Protein AF-A0AAV5JU22-F1 (afdb_monomer)

Secondary structure (DSSP, 8-state):
----SSSHHHHHHHHHHHTTSS-----TTHHHHHHHHHHHHHHT-SSSSPPPHHHHHHHHHHHSTTS-HHHHHHHHHHHHHHHHH---HHHHHHHHHHHHHHHHHS-THHHHHHHHHHHHT---TT--TT----SSHHHHHHHHHHHHHHHHHHHHHHHHHHHS--HHHHT-

Radius of gyration: 19.42 Å; Cα contacts (8 Å, |Δi|>4): 153; chains: 1; bounding box: 33×50×62 Å

Organism: NCBI:txid152421

Sequence (172 aa):
MAANGSAQLTFKNAIGAVKDSTKVGLVKGNGDNKKLDIAIVKATKRNEKFPKEKHVKTIFNAVSCSNPRPVVVFCLHAMAKRLSKTHNWTVALKTLIVIHRALREVDPTFLDELINFSRHRSLSMLNLAHLRDDSSTNAWDYSAWVRVYALYLEERLACFSALKYDVEREQS

Solvent-accessible surface area (backbone atoms only — not comparable to full-atom values): 9964 Å² total; per-residue (Å²): 135,87,87,82,81,74,72,69,66,60,56,60,59,54,57,60,63,58,71,73,71,77,80,85,75,91,64,102,54,63,67,60,55,51,50,48,52,51,26,53,53,62,27,31,41,77,55,102,60,79,55,47,60,77,28,48,52,54,51,48,56,43,46,26,84,91,40,62,65,71,53,31,52,49,52,53,50,52,51,33,54,51,45,78,71,41,42,49,41,51,28,44,45,34,48,51,50,52,53,53,46,41,68,69,76,41,57,74,63,42,51,56,52,52,53,50,50,39,65,77,62,77,41,64,60,50,70,39,86,82,41,56,16,84,89,41,76,66,37,40,55,47,14,53,52,43,38,53,53,27,47,53,54,48,51,51,52,51,48,30,71,76,67,76,52,64,79,74,69,77,81,109

pLDDT: mean 82.65, std 19.99, range [35.53, 98.38]

Structure (mmCIF, N/CA/C/O backbone):
data_AF-A0AAV5JU22-F1
#
_entry.id   AF-A0AAV5JU22-F1
#
loop_
_atom_site.group_PDB
_atom_site.id
_atom_site.type_symbol
_atom_site.label_atom_id
_atom_site.label_alt_id
_atom_site.label_comp_id
_atom_site.label_asym_id
_atom_site.label_entity_id
_atom_site.label_seq_id
_atom_site.pdbx_PDB_ins_code
_atom_site.Cartn_x
_atom_site.Cartn_y
_atom_site.Cartn_z
_atom_site.occupancy
_atom_site.B_iso_or_equiv
_atom_site.auth_seq_id
_atom_site.auth_comp_id
_atom_site.auth_asym_id
_atom_site.auth_atom_id
_atom_site.pdbx_PDB_model_num
ATOM 1 N N . MET A 1 1 ? 9.403 34.213 -45.386 1.00 38.91 1 MET A N 1
ATOM 2 C CA . MET A 1 1 ? 9.713 32.931 -44.712 1.00 38.91 1 MET A CA 1
ATOM 3 C C . MET A 1 1 ? 9.739 33.165 -43.213 1.00 38.91 1 MET A C 1
ATOM 5 O O . MET A 1 1 ? 10.177 34.221 -42.781 1.00 38.91 1 MET A O 1
ATOM 9 N N . ALA A 1 2 ? 9.128 32.246 -42.473 1.00 36.00 2 ALA A N 1
ATOM 10 C CA . ALA A 1 2 ? 8.495 32.472 -41.183 1.00 36.00 2 ALA A CA 1
ATOM 11 C C . ALA A 1 2 ? 9.469 32.557 -39.995 1.00 36.00 2 ALA A C 1
ATOM 13 O O . ALA A 1 2 ? 10.244 31.639 -39.745 1.00 36.00 2 ALA A O 1
ATOM 14 N N . ALA A 1 3 ? 9.327 33.625 -39.212 1.00 41.66 3 ALA A N 1
ATOM 15 C CA . ALA A 1 3 ? 9.708 33.684 -37.810 1.00 41.66 3 ALA A CA 1
ATOM 16 C C . ALA A 1 3 ? 8.475 33.300 -36.979 1.00 41.66 3 ALA A C 1
ATOM 18 O O . ALA A 1 3 ? 7.531 34.082 -36.948 1.00 41.66 3 ALA A O 1
ATOM 19 N N . ASN A 1 4 ? 8.428 32.106 -36.367 1.00 40.97 4 ASN A N 1
ATOM 20 C CA . ASN A 1 4 ? 7.440 31.818 -35.306 1.00 40.97 4 ASN A CA 1
ATOM 21 C C . ASN A 1 4 ? 7.671 30.509 -34.512 1.00 40.97 4 ASN A C 1
ATOM 23 O O . ASN A 1 4 ? 6.736 29.759 -34.252 1.00 40.97 4 ASN A O 1
ATOM 27 N N . GLY A 1 5 ? 8.914 30.193 -34.126 1.00 43.72 5 GLY A N 1
ATOM 28 C CA . GLY A 1 5 ? 9.219 28.943 -33.400 1.00 43.72 5 GLY A CA 1
ATOM 29 C C . GLY A 1 5 ? 9.382 29.067 -31.879 1.00 43.72 5 GLY A C 1
ATOM 30 O O . GLY A 1 5 ? 9.127 28.113 -31.151 1.00 43.72 5 GLY A O 1
ATOM 31 N N . SER A 1 6 ? 9.809 30.225 -31.368 1.00 45.59 6 SER A N 1
ATOM 32 C CA . SER A 1 6 ? 10.326 30.335 -29.992 1.00 45.59 6 SER A CA 1
ATOM 33 C C . SER A 1 6 ? 9.352 30.942 -28.974 1.00 45.59 6 SER A C 1
ATOM 35 O O . SER A 1 6 ? 9.543 30.758 -27.776 1.00 45.59 6 SER A O 1
ATOM 37 N N . ALA A 1 7 ? 8.276 31.605 -29.411 1.00 42.72 7 ALA A N 1
ATOM 38 C CA . ALA A 1 7 ? 7.327 32.271 -28.507 1.00 42.72 7 ALA A CA 1
ATOM 39 C C . ALA A 1 7 ? 6.218 31.345 -27.955 1.00 42.72 7 ALA A C 1
ATOM 41 O O . ALA A 1 7 ? 5.626 31.636 -26.916 1.00 42.72 7 ALA A O 1
ATOM 42 N N . GLN A 1 8 ? 5.945 30.205 -28.602 1.00 42.53 8 GLN A N 1
ATOM 43 C CA . GLN A 1 8 ? 4.864 29.291 -28.194 1.00 42.53 8 GLN A CA 1
ATOM 44 C C . GLN A 1 8 ? 5.245 28.337 -27.046 1.00 42.53 8 GLN A C 1
ATOM 46 O O . GLN A 1 8 ? 4.363 27.833 -26.347 1.00 42.53 8 GLN A O 1
ATOM 51 N N . LEU A 1 9 ? 6.541 28.101 -26.820 1.00 48.66 9 LEU A N 1
ATOM 52 C CA . LEU A 1 9 ? 7.030 27.188 -25.776 1.00 48.66 9 LEU A CA 1
ATOM 53 C C . LEU A 1 9 ? 7.049 27.829 -24.379 1.00 48.66 9 LEU A C 1
ATOM 55 O O . LEU A 1 9 ? 6.869 27.133 -23.381 1.00 48.66 9 LEU A O 1
ATOM 59 N N . THR A 1 10 ? 7.171 29.154 -24.292 1.00 51.72 10 THR A N 1
ATOM 60 C CA . THR A 1 10 ? 7.257 29.869 -23.007 1.00 51.72 10 THR A CA 1
ATOM 61 C C . THR A 1 10 ? 5.878 30.113 -22.380 1.00 51.72 10 THR A C 1
ATOM 63 O O . THR A 1 10 ? 5.731 30.058 -21.160 1.00 51.72 10 THR A O 1
ATOM 66 N N . PHE A 1 11 ? 4.829 30.277 -23.195 1.00 44.12 11 PHE A N 1
ATOM 67 C CA . PHE A 1 11 ? 3.465 30.524 -22.704 1.00 44.12 11 PHE A CA 1
ATOM 68 C C . PHE A 1 11 ? 2.780 29.272 -22.124 1.00 44.12 11 PHE A C 1
ATOM 70 O O . PHE A 1 11 ? 2.018 29.373 -21.162 1.00 44.12 11 PHE A O 1
ATOM 77 N N . LYS A 1 12 ? 3.086 28.071 -22.640 1.00 46.09 12 LYS A N 1
ATOM 78 C CA . LYS A 1 12 ? 2.511 26.813 -22.121 1.00 46.09 12 LYS A CA 1
ATOM 79 C C . LYS A 1 12 ? 3.050 26.429 -20.738 1.00 46.09 12 LYS A C 1
ATOM 81 O O . LYS A 1 12 ? 2.313 25.847 -19.945 1.00 46.09 12 LYS A O 1
ATOM 86 N N . ASN A 1 13 ? 4.282 26.824 -20.414 1.00 47.72 13 ASN A N 1
ATOM 87 C CA . ASN A 1 13 ? 4.882 26.560 -19.102 1.00 47.72 13 ASN A CA 1
ATOM 88 C C . ASN A 1 13 ? 4.393 27.540 -18.020 1.00 47.72 13 ASN A C 1
ATOM 90 O O . ASN A 1 13 ? 4.282 27.159 -16.857 1.00 47.72 13 ASN A O 1
ATOM 94 N N . ALA A 1 14 ? 4.020 28.768 -18.397 1.00 45.50 14 ALA A N 1
ATOM 95 C CA . ALA A 1 14 ? 3.471 29.757 -17.467 1.00 45.50 14 ALA A CA 1
ATOM 96 C C . ALA A 1 14 ? 2.016 29.447 -17.053 1.00 45.50 14 ALA A C 1
ATOM 98 O O . ALA A 1 14 ? 1.646 29.642 -15.898 1.00 45.50 14 ALA A O 1
ATOM 99 N N . ILE A 1 15 ? 1.201 28.885 -17.955 1.00 47.66 15 ILE A N 1
ATOM 100 C CA . ILE A 1 15 ? -0.200 28.525 -17.658 1.00 47.66 15 ILE A CA 1
ATOM 101 C C . ILE A 1 15 ? -0.297 27.250 -16.795 1.00 47.66 15 ILE A C 1
ATOM 103 O O . ILE A 1 15 ? -1.227 27.111 -15.999 1.00 47.66 15 ILE A O 1
ATOM 107 N N . GLY A 1 16 ? 0.685 26.343 -16.880 1.00 42.75 16 GLY A N 1
ATOM 108 C CA . GLY A 1 16 ? 0.775 25.176 -15.992 1.00 42.75 16 GLY A CA 1
ATOM 109 C C . GLY A 1 16 ? 1.110 25.538 -14.541 1.00 42.75 16 GLY A C 1
ATOM 110 O O . GLY A 1 16 ? 0.589 24.916 -13.621 1.00 42.75 16 GLY A O 1
ATOM 111 N N . ALA A 1 17 ? 1.915 26.582 -14.329 1.00 43.66 17 ALA A N 1
ATOM 112 C CA . ALA A 1 17 ? 2.366 26.996 -13.000 1.00 43.66 17 ALA A CA 1
ATOM 113 C C . ALA A 1 17 ? 1.306 27.774 -12.194 1.00 43.66 17 ALA A C 1
ATOM 115 O O . ALA A 1 17 ? 1.341 27.767 -10.966 1.00 43.66 17 ALA A O 1
ATOM 116 N N . VAL A 1 18 ? 0.336 28.413 -12.858 1.00 45.75 18 VAL A N 1
ATOM 117 C CA . VAL A 1 18 ? -0.724 29.197 -12.190 1.00 45.75 18 VAL A CA 1
ATOM 118 C C . VAL A 1 18 ? -1.960 28.346 -11.861 1.00 45.75 18 VAL A C 1
ATOM 120 O O . VAL A 1 18 ? -2.721 28.680 -10.955 1.00 45.75 18 VAL A O 1
ATOM 123 N N . LYS A 1 19 ? -2.137 27.188 -12.515 1.00 39.62 19 LYS A N 1
ATOM 124 C CA . LYS A 1 19 ? -3.285 26.295 -12.271 1.00 39.62 19 LYS A CA 1
ATOM 125 C C . LYS A 1 19 ? -3.185 25.493 -10.965 1.00 39.62 19 LYS A C 1
ATOM 127 O O . LYS A 1 19 ? -4.205 25.024 -10.464 1.00 39.62 19 LYS A O 1
ATOM 132 N N . ASP A 1 20 ? -1.993 25.413 -10.378 1.00 40.66 20 ASP A N 1
ATOM 133 C CA . ASP A 1 20 ? -1.766 24.783 -9.072 1.00 40.66 20 ASP A CA 1
ATOM 134 C C . ASP A 1 20 ? -1.874 25.770 -7.889 1.00 40.66 20 ASP A C 1
ATOM 136 O O . ASP A 1 20 ? -1.793 25.359 -6.731 1.00 40.66 20 ASP A O 1
ATOM 140 N N . SER A 1 21 ? -2.117 27.064 -8.138 1.00 40.34 21 SER A N 1
ATOM 141 C CA . SER A 1 21 ? -2.054 28.103 -7.097 1.00 40.34 21 SER A CA 1
ATOM 142 C C . SER A 1 21 ? -3.401 28.500 -6.468 1.00 40.34 21 SER A C 1
ATOM 144 O O . SER A 1 21 ? -3.461 29.479 -5.722 1.00 40.34 21 SER A O 1
ATOM 146 N N . THR A 1 22 ? -4.502 27.775 -6.702 1.00 40.47 22 THR A N 1
ATOM 147 C CA . THR A 1 22 ? -5.799 28.125 -6.074 1.00 40.47 22 THR A CA 1
ATOM 148 C C . THR A 1 22 ? -6.652 26.906 -5.724 1.00 40.47 22 THR A C 1
ATOM 150 O O . THR A 1 22 ? -7.789 26.754 -6.156 1.00 40.47 22 THR A O 1
ATOM 153 N N . LYS A 1 23 ? -6.102 26.022 -4.886 1.00 37.84 23 LYS A N 1
ATOM 154 C CA . LYS A 1 23 ? -6.883 25.155 -3.979 1.00 37.84 23 LYS A CA 1
ATOM 155 C C . LYS A 1 23 ? -6.287 25.169 -2.570 1.00 37.84 23 LYS A C 1
ATOM 157 O O . LYS A 1 23 ? -6.187 24.144 -1.904 1.00 37.84 23 LYS A O 1
ATOM 162 N N . VAL A 1 24 ? -5.856 26.348 -2.122 1.00 44.81 24 VAL A N 1
ATOM 163 C CA . VAL A 1 24 ? -5.392 26.566 -0.749 1.00 44.81 24 VAL A CA 1
ATOM 164 C C . VAL A 1 24 ? -6.594 26.988 0.093 1.00 44.81 24 VAL A C 1
ATOM 166 O O . VAL A 1 24 ? -6.835 28.165 0.328 1.00 44.81 24 VAL A O 1
ATOM 169 N N . GLY A 1 25 ? -7.382 25.992 0.498 1.00 35.53 25 GLY A N 1
ATOM 170 C CA . GLY A 1 25 ? -8.369 26.114 1.566 1.00 35.53 25 GLY A CA 1
ATOM 171 C C . GLY A 1 25 ? -7.739 25.685 2.890 1.00 35.53 25 GLY A C 1
ATOM 172 O O . GLY A 1 25 ? -7.512 24.500 3.108 1.00 35.53 25 GLY A O 1
ATOM 173 N N . LEU A 1 26 ? -7.401 26.674 3.718 1.00 41.53 26 LEU A N 1
ATOM 174 C CA . LEU A 1 26 ? -7.323 26.664 5.186 1.00 41.53 26 LEU A CA 1
ATOM 175 C C . LEU A 1 26 ? -7.392 25.296 5.898 1.00 41.53 26 LEU A C 1
ATOM 177 O O . LEU A 1 26 ? -8.485 24.853 6.209 1.00 41.53 26 LEU A O 1
ATOM 181 N N . VAL A 1 27 ? -6.249 24.724 6.300 1.00 43.00 27 VAL A N 1
ATOM 182 C CA . VAL A 1 27 ? -6.049 24.114 7.635 1.00 43.00 27 VAL A CA 1
ATOM 183 C C . VAL A 1 27 ? -4.544 24.144 7.921 1.00 43.00 27 VAL A C 1
ATOM 185 O O . VAL A 1 27 ? -3.723 23.905 7.039 1.00 43.00 27 VAL A O 1
ATOM 188 N N . LYS A 1 28 ? -4.169 24.381 9.173 1.00 41.03 28 LYS A N 1
ATOM 189 C CA . LYS A 1 28 ? -2.833 24.322 9.799 1.00 41.03 28 LYS A CA 1
ATOM 190 C C . LYS A 1 28 ? -1.979 23.048 9.511 1.00 41.03 28 LYS A C 1
ATOM 192 O O . LYS A 1 28 ? -0.913 22.899 10.091 1.00 41.03 28 LYS A O 1
ATOM 197 N N . GLY A 1 29 ? -2.411 22.144 8.619 1.00 48.66 29 GLY A N 1
ATOM 198 C CA . GLY A 1 29 ? -1.893 20.784 8.384 1.00 48.66 29 GLY A CA 1
ATOM 199 C C . GLY A 1 29 ? -1.136 20.526 7.067 1.00 48.66 29 GLY A C 1
ATOM 200 O O . GLY A 1 29 ? -0.856 19.374 6.745 1.00 48.66 29 GLY A O 1
ATOM 201 N N . ASN A 1 30 ? -0.768 21.548 6.286 1.00 60.97 30 ASN A N 1
ATOM 202 C CA . ASN A 1 30 ? -0.097 21.323 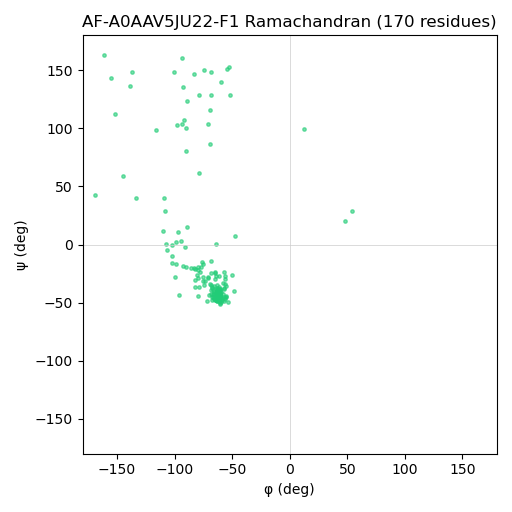4.990 1.00 60.97 30 ASN A CA 1
ATOM 203 C C . ASN A 1 30 ? 1.357 20.810 5.131 1.00 60.97 30 ASN A C 1
ATOM 205 O O . ASN A 1 30 ? 1.871 20.099 4.268 1.00 60.97 30 ASN A O 1
ATOM 209 N N . GLY A 1 31 ? 2.030 21.154 6.235 1.00 75.06 31 GLY A N 1
ATOM 210 C CA . GLY A 1 31 ? 3.413 20.744 6.493 1.00 75.06 31 GLY A CA 1
ATOM 211 C C . GLY A 1 31 ? 3.555 19.246 6.754 1.00 75.06 31 GLY A C 1
ATOM 212 O O . GLY A 1 31 ? 4.464 18.611 6.219 1.00 75.06 31 GLY A O 1
ATOM 213 N N . ASP A 1 32 ? 2.645 18.669 7.534 1.00 80.69 32 ASP A N 1
ATOM 214 C CA . ASP A 1 32 ? 2.736 17.263 7.930 1.00 80.69 32 ASP A CA 1
ATOM 215 C C . ASP A 1 32 ? 2.268 16.323 6.818 1.00 80.69 32 ASP A C 1
ATOM 217 O O . ASP A 1 32 ? 2.947 15.334 6.544 1.00 80.69 32 ASP A O 1
ATOM 221 N N . ASN A 1 33 ? 1.237 16.705 6.056 1.00 87.69 33 ASN A N 1
ATOM 222 C CA . ASN A 1 33 ? 0.863 16.003 4.823 1.00 87.69 33 ASN A CA 1
ATOM 223 C C . ASN A 1 33 ? 2.016 15.997 3.806 1.00 87.69 33 ASN A C 1
ATOM 225 O O . ASN A 1 33 ? 2.329 14.962 3.219 1.00 87.69 33 ASN A O 1
ATOM 229 N N . LYS A 1 34 ? 2.738 17.119 3.661 1.00 90.12 34 LYS A N 1
ATOM 230 C CA . LYS A 1 34 ? 3.932 17.187 2.805 1.00 90.12 34 LYS A CA 1
ATOM 231 C C . LYS A 1 34 ? 5.058 16.277 3.305 1.00 90.12 34 LYS A C 1
ATOM 233 O O . LYS A 1 34 ? 5.715 15.617 2.500 1.00 90.12 34 LYS A O 1
ATOM 238 N N . LYS A 1 35 ? 5.308 16.223 4.619 1.00 92.94 35 LYS A N 1
ATOM 239 C CA . LYS A 1 35 ? 6.300 15.299 5.203 1.00 92.94 35 LYS A CA 1
ATOM 240 C C . LYS A 1 35 ? 5.916 13.842 4.950 1.00 92.94 35 LYS A C 1
ATOM 242 O O . LYS A 1 35 ? 6.793 13.041 4.623 1.00 92.94 35 LYS A O 1
ATOM 247 N N . LEU A 1 36 ? 4.632 13.516 5.067 1.00 95.38 36 LEU A N 1
ATOM 248 C CA . LEU A 1 36 ? 4.102 12.182 4.821 1.00 95.38 36 LEU A CA 1
ATOM 249 C C . LEU A 1 36 ? 4.238 11.777 3.348 1.00 95.38 36 LEU A C 1
ATOM 251 O O . LEU A 1 36 ? 4.771 10.706 3.066 1.00 95.38 36 LEU A O 1
ATOM 255 N N . ASP A 1 37 ? 3.895 12.661 2.410 1.00 94.94 37 ASP A N 1
ATOM 256 C CA . ASP A 1 37 ? 4.133 12.443 0.977 1.00 94.94 37 ASP A CA 1
ATOM 257 C C . ASP A 1 37 ? 5.616 12.175 0.685 1.00 94.94 37 ASP A C 1
ATOM 259 O O . ASP A 1 37 ? 5.973 11.231 -0.028 1.00 94.94 37 ASP A O 1
ATOM 263 N N . ILE A 1 38 ? 6.513 12.965 1.285 1.00 96.19 38 ILE A N 1
ATOM 264 C CA . ILE A 1 38 ? 7.961 12.758 1.163 1.00 96.19 38 ILE A CA 1
ATOM 265 C C . ILE A 1 38 ? 8.364 11.390 1.727 1.00 96.19 38 ILE A C 1
ATOM 267 O O . ILE A 1 38 ? 9.211 10.717 1.133 1.00 96.19 38 ILE A O 1
ATOM 271 N N . ALA A 1 39 ? 7.798 10.970 2.860 1.00 97.88 39 ALA A N 1
ATOM 272 C CA . ALA A 1 39 ? 8.072 9.664 3.446 1.00 97.88 39 ALA A CA 1
ATOM 273 C C . ALA A 1 39 ? 7.623 8.531 2.511 1.00 97.88 39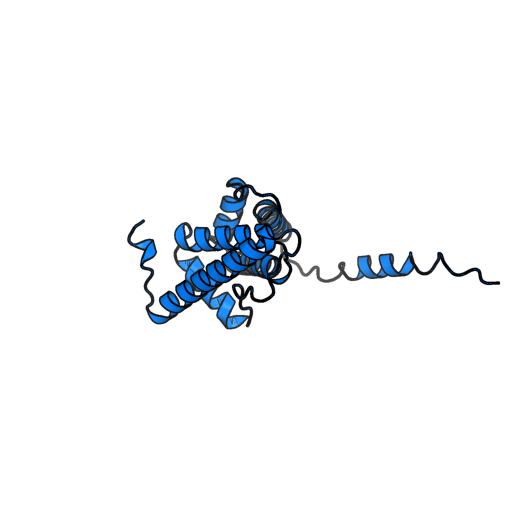 ALA A C 1
ATOM 275 O O . ALA A 1 39 ? 8.431 7.646 2.229 1.00 97.88 39 ALA A O 1
ATOM 276 N N . ILE A 1 40 ? 6.417 8.606 1.942 1.00 97.81 40 ILE A N 1
ATOM 277 C CA . ILE A 1 40 ? 5.894 7.628 0.974 1.00 97.81 40 ILE A CA 1
ATOM 278 C C . ILE A 1 40 ? 6.803 7.546 -0.256 1.00 97.81 40 ILE A C 1
ATOM 280 O O . ILE A 1 40 ? 7.231 6.456 -0.646 1.00 97.81 40 ILE A O 1
ATOM 284 N N . VAL A 1 41 ? 7.191 8.684 -0.841 1.00 97.62 41 VAL A N 1
ATOM 285 C CA . VAL A 1 41 ? 8.100 8.716 -2.001 1.00 97.62 41 VAL A CA 1
ATOM 286 C C . VAL A 1 41 ? 9.478 8.147 -1.654 1.00 97.62 41 VAL A C 1
ATOM 288 O O . VAL A 1 41 ? 10.071 7.421 -2.455 1.00 97.62 41 VAL A O 1
ATOM 291 N N . LYS A 1 42 ? 10.012 8.448 -0.464 1.00 97.75 42 LYS A N 1
ATOM 292 C CA . LYS A 1 42 ? 11.325 7.94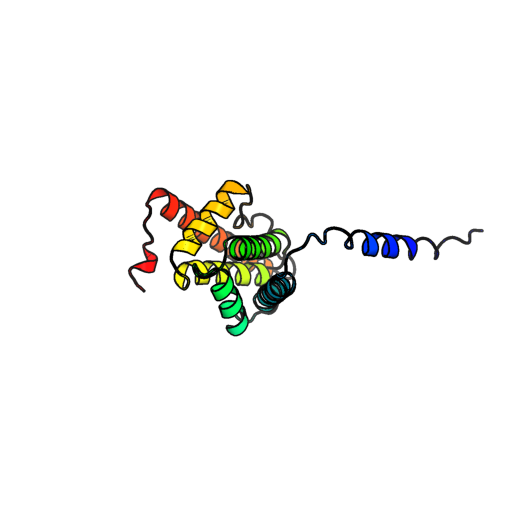5 -0.035 1.00 97.75 42 LYS A CA 1
ATOM 293 C C . LYS A 1 42 ? 11.304 6.461 0.342 1.00 97.75 42 LYS A C 1
ATOM 295 O O . LYS A 1 42 ? 12.320 5.798 0.129 1.00 97.75 42 LYS A O 1
ATOM 300 N N . ALA A 1 43 ? 10.195 5.946 0.870 1.00 97.62 43 ALA A N 1
ATOM 301 C CA . ALA A 1 43 ? 9.992 4.521 1.122 1.00 97.62 43 ALA A CA 1
ATOM 302 C C . ALA A 1 43 ? 9.874 3.732 -0.192 1.00 97.62 43 ALA A C 1
ATOM 304 O O . ALA A 1 43 ? 10.407 2.632 -0.294 1.00 97.62 43 ALA A O 1
ATOM 305 N N . THR A 1 44 ? 9.266 4.332 -1.222 1.00 97.62 44 THR A N 1
ATOM 306 C CA . THR A 1 44 ? 8.913 3.693 -2.505 1.00 97.62 44 THR A CA 1
ATOM 307 C C . THR A 1 44 ? 9.785 4.187 -3.666 1.00 97.62 44 THR A C 1
ATOM 309 O O . THR A 1 44 ? 9.320 4.459 -4.776 1.00 97.62 44 THR A O 1
ATOM 312 N N . LYS A 1 45 ? 11.088 4.364 -3.415 1.00 95.19 45 LYS A N 1
ATOM 313 C CA . LYS A 1 45 ? 12.056 4.689 -4.475 1.00 95.19 45 LYS A CA 1
ATOM 314 C C . LYS A 1 45 ? 12.242 3.502 -5.421 1.00 95.19 45 LYS A C 1
ATOM 316 O O . LYS A 1 45 ? 12.253 2.364 -4.965 1.00 95.19 45 LYS A O 1
ATOM 321 N N . ARG A 1 46 ? 12.522 3.792 -6.694 1.00 95.06 46 ARG A N 1
ATOM 322 C CA . ARG A 1 46 ? 12.782 2.819 -7.778 1.00 95.06 46 ARG A CA 1
ATOM 323 C C . ARG A 1 46 ? 14.035 1.945 -7.592 1.00 95.06 46 ARG A C 1
ATOM 325 O O . ARG A 1 46 ? 14.360 1.168 -8.468 1.00 95.06 46 ARG A O 1
ATOM 332 N N . ASN A 1 47 ? 14.781 2.104 -6.501 1.00 95.25 47 ASN A N 1
ATOM 333 C CA . ASN A 1 47 ? 15.995 1.326 -6.267 1.00 95.25 47 ASN A CA 1
ATOM 334 C C . ASN A 1 47 ? 15.685 -0.050 -5.665 1.00 95.25 47 ASN A C 1
ATOM 336 O O . ASN A 1 47 ? 14.814 -0.165 -4.807 1.00 95.25 47 ASN A O 1
ATOM 340 N N . GLU A 1 48 ? 16.469 -1.062 -6.008 1.00 94.06 48 GLU A N 1
ATOM 341 C CA . GLU A 1 48 ? 16.327 -2.440 -5.514 1.00 94.06 48 GLU A CA 1
ATOM 342 C C . GLU A 1 48 ? 16.901 -2.606 -4.095 1.00 94.06 48 GLU A C 1
ATOM 344 O O . GLU A 1 48 ? 17.877 -3.299 -3.841 1.00 94.06 48 GLU A O 1
ATOM 349 N N . LYS A 1 49 ? 16.334 -1.870 -3.139 1.00 95.31 49 LYS A N 1
ATOM 350 C CA . LYS A 1 49 ? 16.656 -1.948 -1.705 1.00 95.31 49 LYS A CA 1
ATOM 351 C C . LYS A 1 49 ? 15.369 -1.918 -0.910 1.00 95.31 49 LYS A C 1
ATOM 353 O O . LYS A 1 49 ? 14.461 -1.201 -1.312 1.00 95.31 49 LYS A O 1
ATOM 358 N N . PHE A 1 50 ? 15.302 -2.576 0.240 1.00 93.62 50 PHE A N 1
ATOM 359 C CA . PHE A 1 50 ? 14.110 -2.520 1.091 1.00 93.62 50 PHE A CA 1
ATOM 360 C C . PHE A 1 50 ? 13.680 -1.078 1.444 1.00 93.62 50 PHE A C 1
ATOM 362 O O . PHE A 1 50 ? 14.523 -0.166 1.488 1.00 93.62 50 PHE A O 1
ATOM 369 N N . PRO A 1 51 ? 12.372 -0.835 1.681 1.00 97.00 51 PRO A N 1
ATOM 370 C CA . PRO A 1 51 ? 11.894 0.440 2.206 1.00 97.00 51 PRO A CA 1
ATOM 371 C C . PRO A 1 51 ? 12.671 0.831 3.466 1.00 97.00 51 PRO A C 1
ATOM 373 O O . PRO A 1 51 ? 12.816 0.039 4.391 1.00 97.00 51 PRO A O 1
ATOM 376 N N . LYS A 1 52 ? 13.205 2.058 3.511 1.00 94.94 52 LYS A N 1
ATOM 377 C CA . LYS A 1 52 ? 13.982 2.495 4.678 1.00 94.94 52 LYS A CA 1
ATOM 378 C C . LYS A 1 52 ? 13.066 2.635 5.887 1.00 94.94 52 LYS A C 1
ATOM 380 O O . LYS A 1 52 ? 12.112 3.412 5.838 1.00 94.94 52 LYS A O 1
ATOM 385 N N . GLU A 1 53 ? 13.453 2.007 6.990 1.00 96.94 53 GLU A N 1
ATOM 386 C CA . GLU A 1 53 ? 12.605 1.877 8.175 1.00 96.94 53 GLU A CA 1
ATOM 387 C C . GLU A 1 53 ? 12.120 3.212 8.744 1.00 96.94 53 GLU A C 1
ATOM 389 O O . GLU A 1 53 ? 10.955 3.362 9.085 1.00 96.94 53 GLU A O 1
ATOM 394 N N . LYS A 1 54 ? 12.966 4.248 8.741 1.00 97.44 54 LYS A N 1
ATOM 395 C CA . LYS A 1 54 ? 12.561 5.590 9.190 1.00 97.44 54 LYS A CA 1
ATOM 396 C C . LYS A 1 54 ? 11.346 6.156 8.443 1.00 97.44 54 LYS A C 1
ATOM 398 O O . LYS A 1 54 ? 10.556 6.895 9.022 1.00 97.44 54 LYS A O 1
ATOM 403 N N . HIS A 1 55 ? 11.199 5.836 7.156 1.00 98.00 55 HIS A N 1
ATOM 404 C CA . HIS A 1 55 ? 10.066 6.292 6.353 1.00 98.00 55 HIS A CA 1
ATOM 405 C C . HIS A 1 55 ? 8.841 5.411 6.574 1.00 98.00 55 HIS A C 1
ATOM 407 O O . HIS A 1 55 ? 7.743 5.945 6.657 1.00 98.00 55 HIS A O 1
ATOM 413 N N . VAL A 1 56 ? 9.039 4.103 6.752 1.00 98.12 56 VAL A N 1
ATOM 414 C CA . VAL A 1 56 ? 7.964 3.170 7.113 1.00 98.12 56 VAL A CA 1
ATOM 415 C C . VAL A 1 56 ? 7.352 3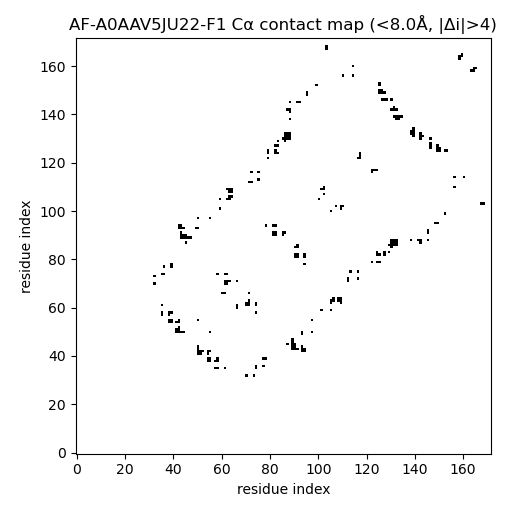.549 8.462 1.00 98.12 56 VAL A C 1
ATOM 417 O O . VAL A 1 56 ? 6.150 3.764 8.530 1.00 98.12 56 VAL A O 1
ATOM 420 N N . LYS A 1 57 ? 8.170 3.800 9.491 1.00 97.56 57 LYS A N 1
ATOM 421 C CA . LYS A 1 57 ? 7.708 4.288 10.804 1.00 97.56 57 LYS A CA 1
ATOM 422 C C . LYS A 1 57 ? 6.924 5.599 10.720 1.00 97.56 57 LYS A C 1
ATOM 424 O O . LYS A 1 57 ? 5.941 5.774 11.428 1.00 97.56 57 LYS A O 1
ATOM 429 N N . THR A 1 58 ? 7.332 6.512 9.832 1.00 97.56 58 THR A N 1
ATOM 430 C CA . THR A 1 58 ? 6.584 7.762 9.597 1.00 97.56 58 THR A CA 1
ATOM 431 C C . THR A 1 58 ? 5.193 7.473 9.025 1.00 97.56 58 THR A C 1
ATOM 433 O O . THR A 1 58 ? 4.220 8.093 9.443 1.00 97.56 58 THR A O 1
ATOM 436 N N . ILE A 1 59 ? 5.100 6.526 8.086 1.00 97.94 59 ILE A N 1
ATOM 437 C CA . ILE A 1 59 ? 3.835 6.099 7.478 1.00 97.94 59 ILE A CA 1
ATOM 438 C C . ILE A 1 59 ? 2.957 5.398 8.519 1.00 97.94 59 ILE A C 1
ATOM 440 O O . ILE A 1 59 ? 1.789 5.743 8.635 1.00 97.94 59 ILE A O 1
ATOM 444 N N . PHE A 1 60 ? 3.517 4.487 9.318 1.00 97.56 60 PHE A N 1
ATOM 445 C CA . PHE A 1 60 ? 2.776 3.744 10.347 1.00 97.56 60 PHE A CA 1
ATOM 446 C C . PHE A 1 60 ? 2.215 4.650 11.424 1.00 97.56 60 PHE A C 1
ATOM 448 O O . PHE A 1 60 ? 1.053 4.509 11.785 1.00 97.56 60 PHE A O 1
ATOM 455 N N . ASN A 1 61 ? 3.001 5.630 11.875 1.00 96.06 61 ASN A N 1
ATOM 456 C CA . ASN A 1 61 ? 2.489 6.641 12.784 1.00 96.06 61 ASN A CA 1
ATOM 457 C C . ASN A 1 61 ? 1.276 7.351 12.168 1.00 96.06 61 ASN A C 1
ATOM 459 O O . ASN A 1 61 ? 0.248 7.447 12.816 1.00 96.06 61 ASN A O 1
ATOM 463 N N . ALA A 1 62 ? 1.347 7.769 10.900 1.00 95.94 62 ALA A N 1
ATOM 464 C CA . ALA A 1 62 ? 0.247 8.478 10.243 1.00 95.94 62 ALA A CA 1
ATOM 465 C C . ALA A 1 62 ? -1.041 7.651 10.071 1.00 95.94 62 ALA A C 1
ATOM 467 O O . ALA A 1 62 ? -2.118 8.240 10.001 1.00 95.94 62 ALA A O 1
ATOM 468 N N . VAL A 1 63 ? -0.939 6.321 9.985 1.00 96.00 63 VAL A N 1
ATOM 469 C CA . VAL A 1 63 ? -2.098 5.424 9.835 1.00 96.00 63 VAL A CA 1
ATOM 470 C C . VAL A 1 63 ? -2.564 4.783 11.144 1.00 96.00 63 VAL A C 1
ATOM 472 O O . VAL A 1 63 ? -3.500 3.991 11.124 1.00 96.00 63 VAL A O 1
ATOM 475 N N . SER A 1 64 ? -1.935 5.121 12.271 1.00 94.38 64 SER A N 1
ATOM 476 C CA . SER A 1 64 ? -2.329 4.604 13.581 1.00 94.38 64 SER A CA 1
ATOM 477 C C . SER A 1 64 ? -3.620 5.251 14.093 1.00 94.38 64 SER A C 1
ATOM 479 O O . SER A 1 64 ? -3.878 6.428 13.827 1.00 94.38 64 SER A O 1
ATOM 481 N N . CYS A 1 65 ? -4.387 4.507 14.896 1.00 92.00 65 CYS A N 1
ATOM 482 C CA . CYS A 1 65 ? -5.610 4.938 15.581 1.00 92.00 65 CYS A CA 1
ATOM 483 C C . CYS A 1 65 ? -5.479 6.257 16.361 1.00 92.00 65 CYS A C 1
ATOM 485 O O . CYS A 1 65 ? -6.466 6.975 16.508 1.00 92.00 65 CYS A O 1
ATOM 487 N N . SER A 1 66 ? -4.273 6.608 16.817 1.00 91.62 66 SER A N 1
ATOM 488 C CA . SER A 1 66 ? -3.994 7.865 17.522 1.00 91.62 66 SER A CA 1
ATOM 489 C C . SER A 1 66 ? -4.105 9.110 16.633 1.00 91.62 66 SER A C 1
ATOM 491 O O . SER A 1 66 ? -4.116 10.230 17.145 1.00 91.62 66 SER A O 1
ATOM 493 N N . ASN A 1 67 ? -4.146 8.948 15.306 1.00 92.44 67 ASN A N 1
ATOM 494 C CA . ASN A 1 67 ? -4.178 10.059 14.361 1.00 92.44 67 ASN A CA 1
ATOM 495 C C . ASN A 1 67 ? -5.593 10.339 13.832 1.00 92.44 67 ASN A C 1
ATOM 497 O O . ASN A 1 67 ? -6.394 9.421 13.649 1.00 92.44 67 ASN A O 1
ATOM 501 N N . PRO A 1 68 ? -5.912 11.608 13.509 1.00 92.31 68 PRO A N 1
ATOM 502 C CA . PRO A 1 68 ? -7.203 11.957 12.930 1.00 92.31 68 PRO A CA 1
ATOM 503 C C . PRO A 1 68 ? -7.462 11.233 11.602 1.00 92.31 68 PRO A C 1
ATOM 505 O O . PRO A 1 68 ? -6.588 11.184 10.732 1.00 92.31 68 PRO A O 1
ATOM 508 N N . ARG A 1 69 ? -8.703 10.775 11.383 1.00 89.81 69 ARG A N 1
ATOM 509 C CA . ARG A 1 69 ? -9.125 10.086 10.145 1.00 89.81 69 ARG A CA 1
ATOM 510 C C . ARG A 1 69 ? -8.716 10.788 8.838 1.00 89.81 69 ARG A C 1
ATOM 512 O O . ARG A 1 69 ? -8.270 10.090 7.929 1.00 89.81 69 ARG A O 1
ATOM 519 N N . PRO A 1 70 ? -8.769 12.131 8.707 1.00 91.31 70 PRO A N 1
ATOM 520 C CA . PRO A 1 70 ? -8.300 12.800 7.492 1.00 91.31 70 PRO A CA 1
ATOM 521 C C . PRO A 1 70 ? -6.830 12.519 7.140 1.00 91.31 70 PRO A C 1
ATOM 523 O O . PRO A 1 70 ? -6.498 12.447 5.958 1.00 91.31 70 PRO A O 1
ATOM 526 N N . VAL A 1 71 ? -5.959 12.332 8.140 1.00 92.94 71 VAL A N 1
ATOM 527 C CA . VAL A 1 71 ? -4.535 12.007 7.938 1.00 92.94 71 VAL A CA 1
ATOM 528 C C . VAL A 1 71 ? -4.384 10.581 7.406 1.00 92.94 71 VAL A C 1
ATOM 530 O O . VAL A 1 71 ? -3.654 10.360 6.438 1.00 92.94 71 VAL A O 1
ATOM 533 N N . VAL A 1 72 ? -5.134 9.633 7.974 1.00 94.12 72 VAL A N 1
ATOM 534 C CA . VAL A 1 72 ? -5.157 8.230 7.529 1.00 94.12 72 VAL A CA 1
ATOM 535 C C . VAL A 1 72 ? -5.636 8.136 6.078 1.00 94.12 72 VAL A C 1
ATOM 537 O O . VAL A 1 72 ? -4.953 7.565 5.227 1.00 94.12 72 VAL A O 1
ATOM 540 N N . VAL A 1 73 ? -6.764 8.781 5.761 1.00 92.19 73 VAL A N 1
ATOM 541 C CA . VAL A 1 73 ? -7.332 8.819 4.403 1.00 92.19 73 VAL A CA 1
ATOM 542 C C . VAL A 1 73 ? -6.373 9.482 3.413 1.00 92.19 73 VAL A C 1
ATOM 544 O O . VAL A 1 73 ? -6.230 9.004 2.285 1.00 92.19 73 VAL A O 1
ATOM 547 N N . PHE A 1 74 ? -5.684 10.555 3.816 1.00 93.50 74 PHE A N 1
ATOM 548 C CA . PHE A 1 74 ? -4.652 11.180 2.990 1.00 93.50 74 PHE A CA 1
ATOM 549 C C . PHE A 1 74 ? -3.508 10.202 2.689 1.00 93.50 74 PHE A C 1
ATOM 551 O O . PHE A 1 74 ? -3.103 10.071 1.533 1.00 93.50 74 PHE A O 1
ATOM 558 N N . CYS A 1 75 ? -3.025 9.473 3.700 1.00 95.69 75 CYS A N 1
ATOM 559 C CA . CYS A 1 75 ? -1.968 8.477 3.546 1.00 95.69 75 CYS A CA 1
ATOM 560 C C . CYS A 1 75 ? -2.362 7.363 2.563 1.00 95.69 75 CYS A C 1
ATOM 562 O O . CYS A 1 75 ? -1.624 7.071 1.616 1.00 95.69 75 CYS A O 1
ATOM 564 N N . LEU A 1 76 ? -3.554 6.787 2.749 1.00 94.94 76 LEU A N 1
ATOM 565 C CA . LEU A 1 76 ? -4.117 5.760 1.870 1.00 94.94 76 LEU A CA 1
ATOM 566 C C . LEU A 1 76 ? -4.247 6.271 0.433 1.00 94.94 76 LEU A C 1
ATOM 568 O O . LEU A 1 76 ? -3.799 5.613 -0.507 1.00 94.94 76 LEU A O 1
ATOM 572 N N . HIS A 1 77 ? -4.765 7.490 0.259 1.00 93.44 77 HIS A N 1
ATOM 573 C CA . HIS A 1 77 ? -4.877 8.119 -1.052 1.00 93.44 77 HIS A CA 1
ATOM 574 C C . HIS A 1 77 ? -3.514 8.322 -1.723 1.00 93.44 77 HIS A C 1
ATOM 576 O O . HIS A 1 77 ? -3.363 8.032 -2.912 1.00 93.44 77 HIS A O 1
ATOM 582 N N . ALA A 1 78 ? -2.507 8.787 -0.984 1.00 94.75 78 ALA A N 1
ATOM 583 C CA . ALA A 1 78 ? -1.161 8.982 -1.509 1.00 94.75 78 ALA A CA 1
ATOM 584 C C . ALA A 1 78 ? -0.517 7.654 -1.953 1.00 94.75 78 ALA A C 1
ATOM 586 O O . ALA A 1 78 ? 0.097 7.597 -3.025 1.00 94.75 78 ALA A O 1
ATOM 587 N N . MET A 1 79 ? -0.709 6.566 -1.197 1.00 96.06 79 MET A N 1
ATOM 588 C CA . MET A 1 79 ? -0.248 5.226 -1.584 1.00 96.06 79 MET A CA 1
ATOM 589 C C . MET A 1 79 ? -1.008 4.676 -2.801 1.00 96.06 79 MET A C 1
ATOM 591 O O . MET A 1 79 ? -0.374 4.221 -3.754 1.00 96.06 79 MET A O 1
ATOM 595 N N . ALA A 1 80 ? -2.337 4.794 -2.839 1.00 94.25 80 ALA A N 1
ATOM 596 C CA . ALA A 1 80 ? -3.155 4.369 -3.980 1.00 94.25 80 ALA A CA 1
ATOM 597 C C . ALA A 1 80 ? -2.799 5.143 -5.265 1.00 94.25 80 ALA A C 1
ATOM 599 O O . ALA A 1 80 ? -2.670 4.580 -6.356 1.00 94.25 80 ALA A O 1
ATOM 600 N N . LYS A 1 81 ? -2.547 6.450 -5.142 1.00 93.06 81 LYS A N 1
ATOM 601 C CA . LYS A 1 81 ? -2.056 7.295 -6.239 1.00 93.06 81 LYS A CA 1
ATOM 602 C C . LYS A 1 81 ? -0.669 6.861 -6.723 1.00 93.06 81 LYS A C 1
ATOM 604 O O . LYS A 1 81 ? -0.374 6.974 -7.911 1.00 93.06 81 LYS A O 1
ATOM 609 N N . ARG A 1 82 ? 0.197 6.382 -5.824 1.00 94.62 82 ARG A N 1
ATOM 610 C CA . ARG A 1 82 ? 1.523 5.852 -6.178 1.00 94.62 82 ARG A CA 1
ATOM 611 C C . ARG A 1 82 ? 1.409 4.564 -6.999 1.00 94.62 82 ARG A C 1
ATOM 613 O O . ARG A 1 82 ? 2.122 4.445 -7.991 1.00 94.62 82 ARG A O 1
ATOM 620 N N . LEU A 1 83 ? 0.506 3.661 -6.611 1.00 95.25 83 LEU A N 1
ATOM 621 C CA . LEU A 1 83 ? 0.236 2.387 -7.291 1.00 95.25 83 LEU A CA 1
ATOM 622 C C . LEU A 1 83 ? -0.406 2.573 -8.673 1.00 95.25 83 LEU A C 1
ATOM 624 O O . LEU A 1 83 ? 0.079 2.033 -9.663 1.00 95.25 83 LEU A O 1
ATOM 628 N N . SER A 1 84 ? -1.441 3.407 -8.769 1.00 93.00 84 SER A N 1
ATOM 629 C CA . SER A 1 84 ? -2.162 3.651 -10.033 1.00 93.00 84 SER A CA 1
ATOM 630 C C . SER A 1 84 ? -1.320 4.330 -11.119 1.00 93.00 84 SER A C 1
ATOM 632 O O . SER A 1 84 ? -1.621 4.198 -12.299 1.00 93.00 84 SER A O 1
ATOM 634 N N . LYS A 1 85 ? -0.264 5.066 -10.746 1.00 93.00 85 LYS A N 1
ATOM 635 C CA . LYS A 1 85 ? 0.566 5.831 -11.695 1.00 93.00 85 LYS A CA 1
ATOM 636 C C . LYS A 1 85 ? 1.899 5.181 -12.050 1.00 93.00 85 LYS A C 1
ATOM 638 O O . LYS A 1 85 ? 2.616 5.711 -12.898 1.00 93.00 85 LYS A O 1
ATOM 643 N N . THR A 1 86 ? 2.304 4.123 -11.353 1.00 95.00 86 THR A N 1
ATOM 644 C CA . THR A 1 86 ? 3.617 3.513 -11.577 1.00 95.00 86 THR A CA 1
ATOM 645 C C . THR A 1 86 ? 3.530 2.381 -12.592 1.00 95.00 86 THR A C 1
ATOM 647 O O . THR A 1 86 ? 2.673 1.513 -12.486 1.00 95.00 86 THR A O 1
ATOM 650 N N . HIS A 1 87 ? 4.480 2.359 -13.524 1.00 95.44 87 HIS A N 1
ATOM 651 C CA . HIS A 1 87 ? 4.797 1.181 -14.337 1.00 95.44 87 HIS A CA 1
ATOM 652 C C . HIS A 1 87 ? 6.064 0.472 -13.848 1.00 95.44 87 HIS A C 1
ATOM 654 O O . HIS A 1 87 ? 6.457 -0.533 -14.413 1.00 95.44 87 HIS A O 1
ATOM 660 N N . ASN A 1 88 ? 6.716 0.988 -12.798 1.00 96.94 88 ASN A N 1
ATOM 661 C CA . ASN A 1 88 ? 7.927 0.385 -12.258 1.00 96.94 88 ASN A CA 1
ATOM 662 C C . ASN A 1 88 ? 7.602 -0.654 -11.179 1.00 96.94 88 ASN A C 1
ATOM 664 O O . ASN A 1 88 ? 6.986 -0.303 -10.162 1.00 96.94 88 ASN A O 1
ATOM 668 N N . TRP A 1 89 ? 8.071 -1.889 -11.376 1.00 97.50 89 TRP A N 1
ATOM 669 C CA . TRP A 1 89 ? 7.789 -3.015 -10.478 1.00 97.50 89 TRP A CA 1
ATOM 670 C C . TRP A 1 89 ? 8.309 -2.757 -9.058 1.00 97.50 89 TRP A C 1
ATOM 672 O O . TRP A 1 89 ? 7.611 -3.037 -8.086 1.00 97.50 89 TRP A O 1
ATOM 682 N N . THR A 1 90 ? 9.487 -2.138 -8.908 1.00 97.81 90 THR A N 1
ATOM 683 C CA . THR A 1 90 ? 10.099 -1.884 -7.595 1.00 97.81 90 THR A CA 1
ATOM 684 C C . THR A 1 90 ? 9.284 -0.898 -6.762 1.00 97.81 90 THR A C 1
ATOM 686 O O . THR A 1 90 ? 9.132 -1.075 -5.553 1.00 97.81 90 THR A O 1
ATOM 689 N N . VAL A 1 91 ? 8.750 0.158 -7.386 1.00 98.06 91 VAL A N 1
ATOM 69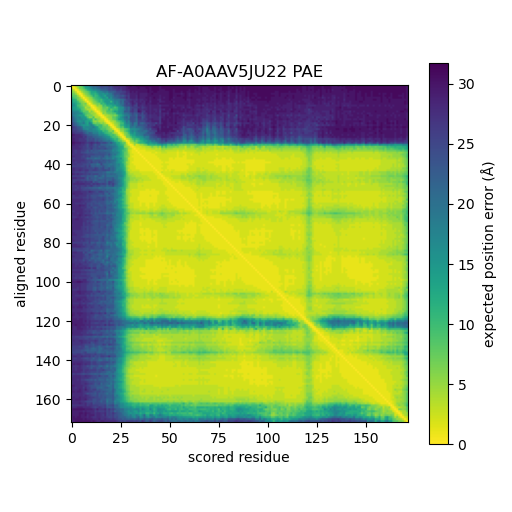0 C CA . VAL A 1 91 ? 7.873 1.124 -6.701 1.00 98.06 91 VAL A CA 1
ATOM 691 C C . VAL A 1 91 ? 6.605 0.428 -6.225 1.00 98.06 91 VAL A C 1
ATOM 693 O O . VAL A 1 91 ? 6.257 0.574 -5.056 1.00 98.06 91 VAL A O 1
ATOM 696 N N . ALA A 1 92 ? 5.954 -0.336 -7.106 1.00 97.81 92 ALA A N 1
ATOM 697 C CA . ALA A 1 92 ? 4.729 -1.054 -6.777 1.00 97.81 92 ALA A CA 1
ATOM 698 C C . ALA A 1 92 ? 4.961 -2.057 -5.641 1.00 97.81 92 ALA A C 1
ATOM 700 O O . ALA A 1 92 ? 4.290 -1.977 -4.613 1.00 97.81 92 ALA A O 1
ATOM 701 N N . LEU A 1 93 ? 5.988 -2.903 -5.765 1.00 98.19 93 LEU A N 1
ATOM 702 C CA . LEU A 1 93 ? 6.373 -3.876 -4.747 1.00 98.19 93 LEU A CA 1
ATOM 703 C C . LEU A 1 93 ? 6.582 -3.224 -3.380 1.00 98.19 93 LEU A C 1
ATOM 705 O O . LEU A 1 93 ? 6.025 -3.663 -2.380 1.00 98.19 93 LEU A O 1
ATOM 709 N N . LYS A 1 94 ? 7.357 -2.141 -3.321 1.00 98.38 94 LYS A N 1
ATOM 710 C CA . LYS A 1 94 ? 7.616 -1.442 -2.058 1.00 98.38 94 LYS A CA 1
ATOM 711 C C . LYS A 1 94 ? 6.365 -0.836 -1.454 1.00 98.38 94 LYS A C 1
ATOM 713 O O . LYS A 1 94 ? 6.236 -0.851 -0.234 1.00 98.38 94 LYS A O 1
ATOM 718 N N . THR A 1 95 ? 5.469 -0.291 -2.273 1.00 98.12 95 THR A N 1
ATOM 719 C CA . THR A 1 95 ? 4.194 0.223 -1.773 1.00 98.12 95 THR A CA 1
ATOM 720 C C . THR A 1 95 ? 3.351 -0.912 -1.190 1.00 98.12 95 THR A C 1
ATOM 722 O O . THR A 1 95 ? 2.855 -0.762 -0.077 1.00 98.12 95 THR A O 1
ATOM 725 N N . LEU A 1 96 ? 3.270 -2.065 -1.864 1.00 97.75 96 LEU A N 1
ATOM 726 C CA . LEU A 1 96 ? 2.575 -3.248 -1.344 1.00 97.75 96 LEU A CA 1
ATOM 727 C C . LEU A 1 96 ? 3.221 -3.794 -0.064 1.00 97.75 96 LEU A C 1
ATOM 729 O O . LEU A 1 96 ? 2.507 -4.156 0.862 1.00 97.75 96 LEU A O 1
ATOM 733 N N . ILE A 1 97 ? 4.555 -3.807 0.039 1.00 97.69 97 ILE A N 1
ATOM 734 C CA . ILE A 1 97 ? 5.265 -4.187 1.273 1.00 97.69 97 ILE A CA 1
ATOM 735 C C . ILE A 1 97 ? 4.886 -3.251 2.422 1.00 97.69 97 ILE A C 1
ATOM 737 O O . ILE A 1 97 ? 4.618 -3.723 3.520 1.00 97.69 97 ILE A O 1
ATOM 741 N N . VAL A 1 98 ? 4.843 -1.936 2.190 1.00 98.12 98 VAL A N 1
ATOM 742 C CA . VAL A 1 98 ? 4.439 -0.971 3.226 1.00 98.12 98 VAL A CA 1
ATOM 743 C C . VAL A 1 98 ? 2.989 -1.202 3.657 1.00 98.12 98 VAL A C 1
ATOM 745 O O . VAL A 1 98 ? 2.726 -1.204 4.855 1.00 98.12 98 VAL A O 1
ATOM 748 N N . ILE A 1 99 ? 2.071 -1.444 2.715 1.00 96.44 99 ILE A N 1
ATOM 749 C CA . ILE A 1 99 ? 0.663 -1.752 3.018 1.00 96.44 99 ILE A CA 1
ATOM 750 C C . ILE A 1 99 ? 0.553 -3.059 3.808 1.00 96.44 99 ILE A C 1
ATOM 752 O O . ILE A 1 99 ? -0.092 -3.090 4.850 1.00 96.44 99 ILE A O 1
ATOM 756 N N . HIS A 1 100 ? 1.211 -4.128 3.354 1.00 96.00 100 HIS A N 1
ATOM 757 C CA . HIS A 1 100 ? 1.168 -5.423 4.027 1.00 96.00 100 HIS A CA 1
ATOM 758 C C . HIS A 1 100 ? 1.754 -5.342 5.437 1.00 96.00 100 HIS A C 1
ATOM 760 O O . HIS A 1 100 ? 1.147 -5.829 6.389 1.00 96.00 100 HIS A O 1
ATOM 766 N N . ARG A 1 101 ? 2.900 -4.678 5.603 1.00 96.25 101 ARG A N 1
ATOM 767 C CA . ARG A 1 101 ? 3.462 -4.462 6.934 1.00 96.25 101 ARG A CA 1
ATOM 768 C C . ARG A 1 101 ? 2.526 -3.627 7.805 1.00 96.25 101 ARG A C 1
ATOM 770 O O . ARG A 1 101 ? 2.334 -3.988 8.954 1.00 96.25 101 ARG A O 1
ATOM 777 N N . ALA A 1 102 ? 1.873 -2.592 7.272 1.00 95.56 102 ALA A N 1
ATOM 778 C CA . ALA A 1 102 ? 0.879 -1.835 8.034 1.00 95.56 102 ALA A CA 1
ATOM 779 C C . ALA A 1 102 ? -0.303 -2.716 8.485 1.00 95.56 102 ALA A C 1
ATOM 781 O O . ALA A 1 102 ? -0.744 -2.607 9.623 1.00 95.56 102 ALA A O 1
ATOM 782 N N . LEU A 1 103 ? -0.759 -3.659 7.651 1.00 92.50 103 LEU A N 1
ATOM 783 C CA . LEU A 1 103 ? -1.793 -4.630 8.036 1.00 92.50 103 LEU A CA 1
ATOM 784 C C . LEU A 1 103 ? -1.378 -5.539 9.203 1.00 92.50 103 LEU A C 1
ATOM 786 O O . LEU A 1 103 ? -2.257 -6.008 9.924 1.00 92.50 103 LEU A O 1
ATOM 790 N N . ARG A 1 104 ? -0.077 -5.791 9.393 1.00 92.00 104 ARG A N 1
ATOM 791 C CA . ARG A 1 104 ? 0.453 -6.654 10.464 1.00 92.00 104 ARG A CA 1
ATOM 792 C C . ARG A 1 104 ? 0.906 -5.885 11.705 1.00 92.00 104 ARG A C 1
ATOM 794 O O . ARG A 1 104 ? 0.643 -6.316 12.816 1.00 92.00 104 ARG A O 1
ATOM 801 N N . GLU A 1 105 ? 1.599 -4.770 11.510 1.00 93.44 105 GLU A N 1
ATOM 802 C CA . GLU A 1 105 ? 2.354 -4.063 12.555 1.00 93.44 105 GLU A CA 1
ATOM 803 C C . GLU A 1 105 ? 1.600 -2.859 13.142 1.00 93.44 105 GLU A C 1
ATOM 805 O 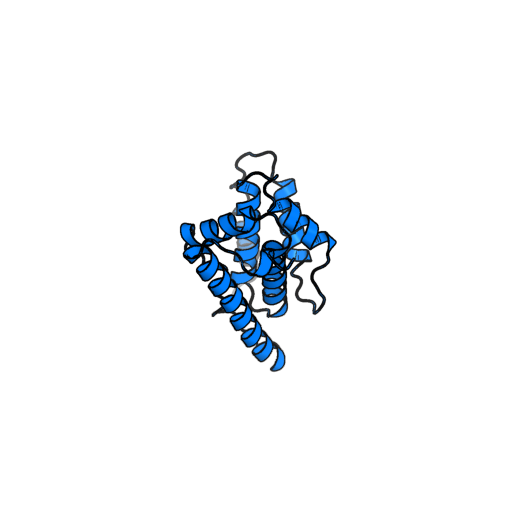O . GLU A 1 105 ? 1.981 -2.358 14.197 1.00 93.44 105 GLU A O 1
ATOM 810 N N . VAL A 1 106 ? 0.553 -2.365 12.472 1.00 94.31 106 VAL A N 1
ATOM 811 C CA . VAL A 1 106 ? -0.285 -1.264 12.978 1.00 94.31 106 VAL A CA 1
ATOM 812 C C . VAL A 1 106 ? -1.495 -1.832 13.723 1.00 94.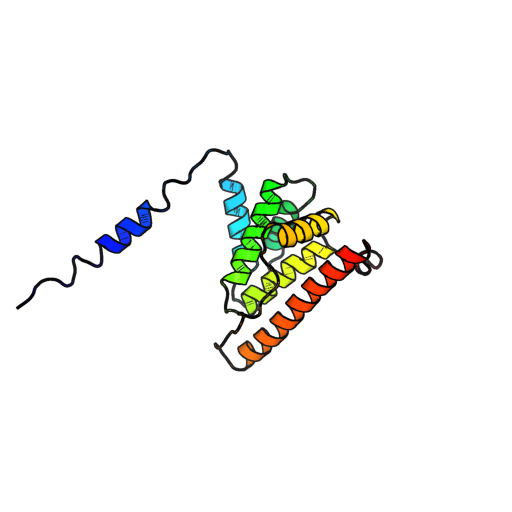31 106 VAL A C 1
ATOM 814 O O . VAL A 1 106 ? -1.878 -2.997 13.564 1.00 94.31 106 VAL A O 1
ATOM 817 N N . ASP A 1 107 ? -2.119 -1.004 14.557 1.00 91.12 107 ASP A N 1
ATOM 818 C CA . ASP A 1 107 ? -3.352 -1.351 15.252 1.00 91.12 107 ASP A CA 1
ATOM 819 C C . ASP A 1 107 ? -4.461 -1.850 14.292 1.00 91.12 107 ASP A C 1
ATOM 821 O O . ASP A 1 107 ? -4.469 -1.500 13.105 1.00 91.12 107 ASP A O 1
ATOM 825 N N . PRO A 1 108 ? -5.396 -2.694 14.776 1.00 88.38 108 PRO A N 1
ATOM 826 C CA . PRO A 1 108 ? -6.416 -3.322 13.931 1.00 88.38 108 PRO A CA 1
ATOM 827 C C . PRO A 1 108 ? -7.284 -2.331 13.149 1.00 88.38 108 PRO A C 1
ATOM 829 O O . PRO A 1 108 ? -7.804 -2.682 12.091 1.00 88.38 108 PRO A O 1
ATOM 832 N N . THR A 1 109 ? -7.402 -1.082 13.619 1.00 90.19 109 THR A N 1
ATOM 833 C CA . THR A 1 109 ? -8.263 -0.079 12.980 1.00 90.19 109 THR A CA 1
ATOM 834 C C . THR A 1 109 ? -7.794 0.285 11.574 1.00 90.19 109 THR A C 1
ATOM 836 O O . THR A 1 109 ? -8.608 0.703 10.752 1.00 90.19 109 THR A O 1
ATOM 839 N N . PHE A 1 110 ? -6.508 0.086 11.260 1.00 91.69 110 PHE A N 1
ATOM 840 C CA . PHE A 1 110 ? -5.987 0.306 9.913 1.00 91.69 110 PHE A CA 1
ATOM 841 C C . PHE A 1 110 ? -6.650 -0.606 8.873 1.00 91.69 110 PHE A C 1
ATOM 843 O O . PHE A 1 110 ? -6.888 -0.179 7.743 1.00 91.69 110 PHE A O 1
ATOM 850 N N . LEU A 1 111 ? -6.966 -1.849 9.247 1.00 90.88 111 LEU A N 1
ATOM 851 C CA . LEU A 1 111 ? -7.599 -2.810 8.349 1.00 90.88 111 LEU A CA 1
ATOM 852 C C . LEU A 1 111 ? -9.006 -2.324 7.966 1.00 90.88 111 LEU A C 1
ATOM 854 O O . LEU A 1 111 ? -9.330 -2.241 6.779 1.00 90.88 111 LEU A O 1
ATOM 858 N N . ASP A 1 112 ? -9.798 -1.902 8.953 1.00 90.06 112 ASP A N 1
ATOM 859 C CA . ASP A 1 112 ? -11.123 -1.323 8.716 1.00 90.06 112 ASP A CA 1
ATOM 860 C C . ASP A 1 112 ? -11.052 -0.056 7.856 1.00 90.06 112 ASP A C 1
ATOM 862 O O . ASP A 1 112 ? -11.826 0.097 6.909 1.00 90.06 112 ASP A O 1
ATOM 866 N N . GLU A 1 113 ? -10.090 0.834 8.119 1.00 91.88 113 GLU A N 1
ATOM 867 C CA . GLU A 1 113 ? -9.866 2.030 7.299 1.00 91.88 113 GLU A CA 1
ATOM 868 C C . GLU A 1 113 ? -9.517 1.685 5.849 1.00 91.88 113 GLU A C 1
ATOM 870 O O . GLU A 1 113 ? -10.030 2.317 4.923 1.00 91.88 113 GLU A O 1
ATOM 875 N N . LEU A 1 114 ? -8.694 0.658 5.625 1.00 91.50 114 LEU A N 1
ATOM 876 C CA . LEU A 1 114 ? -8.326 0.209 4.284 1.00 91.50 114 LEU A CA 1
ATOM 877 C C . LEU A 1 114 ? -9.518 -0.412 3.536 1.00 91.50 114 LEU A C 1
ATOM 879 O O . LEU A 1 114 ? -9.702 -0.146 2.342 1.00 91.50 114 LEU A O 1
ATOM 883 N N . ILE A 1 115 ? -10.362 -1.189 4.223 1.00 89.75 115 ILE A N 1
ATOM 884 C CA . ILE A 1 115 ? -11.609 -1.732 3.659 1.00 89.75 115 ILE A CA 1
ATOM 885 C C . ILE A 1 115 ? -12.577 -0.600 3.310 1.00 89.75 115 ILE A C 1
ATOM 887 O O . ILE A 1 115 ? -13.111 -0.565 2.198 1.00 89.75 115 ILE A O 1
ATOM 891 N N . ASN A 1 116 ? -12.784 0.346 4.227 1.00 89.31 116 ASN A N 1
ATOM 892 C CA . ASN A 1 116 ? -13.671 1.490 4.017 1.00 89.31 116 ASN A CA 1
ATOM 893 C C . ASN A 1 116 ? -13.187 2.367 2.859 1.00 89.31 116 ASN A C 1
ATOM 895 O O . ASN A 1 116 ? -13.984 2.778 2.013 1.00 89.31 116 ASN A O 1
ATOM 899 N N . PHE A 1 117 ? -11.875 2.598 2.771 1.00 88.75 117 PHE A N 1
ATOM 900 C CA . PHE A 1 117 ? -11.255 3.319 1.665 1.00 88.75 117 PHE A CA 1
ATOM 901 C C . PHE A 1 117 ? -11.505 2.624 0.321 1.00 88.75 117 PHE A C 1
ATOM 903 O O . PHE A 1 117 ? -11.912 3.281 -0.640 1.00 88.75 117 PHE A O 1
ATOM 910 N N . SER A 1 118 ? -11.324 1.301 0.267 1.00 85.00 118 SER A N 1
ATOM 911 C CA . SER A 1 118 ? -11.513 0.505 -0.953 1.00 85.00 118 SER A CA 1
ATOM 912 C C . SER A 1 118 ? -12.984 0.466 -1.397 1.00 85.00 118 SER A C 1
ATOM 914 O O . SER A 1 118 ? -13.274 0.595 -2.585 1.00 85.00 118 SER A O 1
ATOM 916 N N . ARG A 1 119 ? -13.930 0.375 -0.448 1.00 80.19 119 ARG A N 1
ATOM 917 C CA . ARG A 1 119 ? -15.380 0.351 -0.720 1.00 80.19 119 ARG A CA 1
ATOM 918 C C . ARG A 1 119 ? -15.942 1.698 -1.168 1.00 80.19 119 ARG A C 1
ATOM 920 O O . ARG A 1 119 ? -16.676 1.758 -2.148 1.00 80.19 119 ARG A O 1
ATOM 927 N N . HIS A 1 120 ? -15.629 2.783 -0.459 1.00 69.38 120 HIS A N 1
ATOM 928 C CA . HIS A 1 120 ? -16.291 4.075 -0.682 1.00 69.38 120 HIS A CA 1
ATOM 929 C C . HIS A 1 120 ? -15.770 4.864 -1.880 1.00 69.38 120 HIS A C 1
ATOM 931 O O . HIS A 1 120 ? -16.440 5.786 -2.340 1.00 69.38 120 HIS A O 1
ATOM 937 N N . ARG A 1 121 ? -14.564 4.564 -2.368 1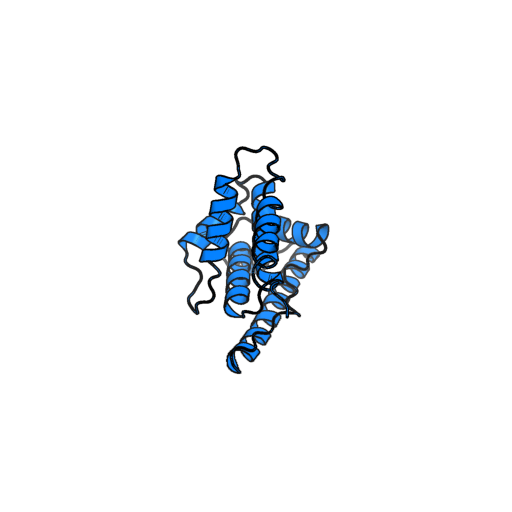.00 60.41 121 ARG A N 1
ATOM 938 C CA . ARG A 1 121 ? -13.922 5.374 -3.413 1.00 60.41 121 ARG A CA 1
ATOM 939 C C . ARG A 1 121 ? -13.891 4.708 -4.786 1.00 60.41 121 ARG A C 1
ATOM 941 O O . ARG A 1 121 ? -13.318 5.311 -5.690 1.00 60.41 121 ARG A O 1
ATOM 948 N N . SER A 1 122 ? -14.438 3.495 -4.936 1.00 54.84 122 SER A N 1
ATOM 949 C CA . SER A 1 122 ? -14.316 2.662 -6.154 1.00 54.84 122 SER A CA 1
ATOM 950 C C . SER A 1 122 ? -12.875 2.559 -6.679 1.00 54.84 122 SER A C 1
ATOM 952 O O . SER A 1 122 ? -12.630 2.258 -7.844 1.00 54.84 122 SER A O 1
ATOM 954 N N . LEU A 1 123 ? -11.904 2.836 -5.809 1.00 59.00 123 LEU A N 1
ATOM 955 C CA . LEU A 1 123 ? -10.487 2.719 -6.068 1.00 59.00 123 LEU A CA 1
ATOM 956 C C . LEU A 1 123 ? -10.142 1.301 -5.649 1.00 59.00 123 LEU A C 1
ATOM 958 O O . LEU A 1 123 ? -9.972 1.049 -4.456 1.00 59.00 123 LEU A O 1
ATOM 962 N N . SER A 1 124 ? -10.026 0.384 -6.611 1.00 70.38 124 SER A N 1
ATOM 963 C CA . SER A 1 124 ? -9.303 -0.852 -6.326 1.00 70.38 124 SER A CA 1
ATOM 964 C C . SER A 1 124 ? -7.831 -0.480 -6.170 1.00 70.38 124 SER A C 1
ATOM 966 O O . SER A 1 124 ? -7.053 -0.425 -7.119 1.00 70.38 124 SER A O 1
ATOM 968 N N . MET A 1 125 ? -7.482 -0.107 -4.939 1.00 80.75 125 MET A N 1
ATOM 969 C CA . MET A 1 125 ? -6.146 0.322 -4.539 1.00 80.75 125 MET A CA 1
ATOM 970 C C . MET A 1 125 ? -5.098 -0.746 -4.865 1.00 80.75 125 MET A C 1
ATOM 972 O O . MET A 1 125 ? -3.939 -0.402 -5.086 1.00 80.75 125 MET A O 1
ATOM 976 N N . LEU A 1 126 ? -5.519 -2.013 -4.896 1.00 85.19 126 LEU A N 1
ATOM 977 C CA . LEU A 1 126 ? -4.681 -3.183 -5.122 1.00 85.19 126 LEU A CA 1
ATOM 978 C C . LEU A 1 126 ? -4.861 -3.807 -6.517 1.00 85.19 126 LEU A C 1
ATOM 980 O O . LEU A 1 126 ? -4.070 -4.673 -6.876 1.00 85.19 126 LEU A O 1
ATOM 984 N N . ASN A 1 127 ? -5.791 -3.331 -7.355 1.00 87.50 127 ASN A N 1
ATOM 985 C CA . ASN A 1 127 ? -5.833 -3.746 -8.756 1.00 87.50 127 ASN A CA 1
ATOM 986 C C . ASN A 1 127 ? -4.646 -3.143 -9.512 1.00 87.50 127 ASN A C 1
ATOM 988 O O . ASN A 1 127 ? -4.620 -1.959 -9.857 1.00 87.50 127 ASN A O 1
ATOM 992 N N . LEU A 1 128 ? -3.658 -3.996 -9.777 1.00 92.62 128 LEU A N 1
ATOM 993 C CA . LEU A 1 128 ? -2.451 -3.664 -10.524 1.00 92.62 128 LEU A CA 1
ATOM 994 C C . LEU A 1 128 ? -2.434 -4.300 -11.918 1.00 92.62 128 LEU A C 1
ATOM 996 O O . LEU A 1 128 ? -1.358 -4.556 -12.452 1.00 92.62 128 LEU A O 1
ATOM 1000 N N . ALA A 1 129 ? -3.591 -4.548 -12.541 1.00 91.06 129 ALA A N 1
ATOM 1001 C CA . ALA A 1 129 ? -3.654 -5.115 -13.892 1.00 91.06 129 ALA A CA 1
ATOM 1002 C C . ALA A 1 129 ? -2.869 -4.285 -14.931 1.00 91.06 129 ALA A C 1
ATOM 1004 O O . ALA A 1 129 ? -2.311 -4.844 -15.874 1.00 91.06 129 ALA A O 1
ATOM 1005 N N . HIS A 1 130 ? -2.763 -2.965 -14.734 1.00 92.62 130 HIS A N 1
ATOM 1006 C CA . HIS A 1 130 ? -1.975 -2.057 -15.581 1.00 92.62 130 HIS A CA 1
ATOM 1007 C C . HIS A 1 130 ? -0.460 -2.128 -15.344 1.00 92.62 130 HIS A C 1
ATOM 1009 O O . HIS A 1 130 ? 0.305 -1.580 -16.142 1.00 92.62 130 HIS A O 1
ATOM 1015 N N . LEU A 1 131 ? -0.005 -2.727 -14.238 1.00 95.12 131 LEU A N 1
ATOM 1016 C CA . LEU A 1 131 ? 1.413 -2.767 -13.902 1.00 95.12 131 LEU A CA 1
ATOM 1017 C C . LEU A 1 131 ? 2.135 -3.681 -14.884 1.00 95.12 131 LEU A C 1
ATOM 1019 O O . LEU A 1 131 ? 1.932 -4.892 -14.882 1.00 95.12 131 LEU A O 1
ATOM 1023 N N . ARG A 1 132 ? 3.031 -3.098 -15.670 1.00 94.75 132 ARG A N 1
ATOM 1024 C CA . ARG A 1 132 ? 3.915 -3.801 -16.591 1.00 94.75 132 ARG A CA 1
ATOM 1025 C C . ARG A 1 132 ? 5.187 -2.975 -16.750 1.00 94.75 132 ARG A C 1
ATOM 1027 O O . ARG A 1 132 ? 5.128 -1.866 -17.273 1.00 94.75 132 ARG A O 1
ATOM 1034 N N . ASP A 1 133 ? 6.298 -3.497 -16.245 1.00 95.06 133 ASP A N 1
ATOM 1035 C CA . ASP A 1 133 ? 7.619 -2.887 -16.374 1.00 95.06 133 ASP A CA 1
ATOM 1036 C C . ASP A 1 133 ? 8.374 -3.550 -17.531 1.00 95.06 133 ASP A C 1
ATOM 1038 O O . ASP A 1 133 ? 8.868 -4.667 -17.403 1.00 95.06 133 ASP A O 1
ATOM 1042 N N . ASP A 1 134 ? 8.444 -2.858 -18.668 1.00 94.19 134 ASP A N 1
ATOM 1043 C CA . ASP A 1 134 ? 9.119 -3.338 -19.881 1.00 94.19 134 ASP A CA 1
ATOM 1044 C C . ASP A 1 134 ? 10.618 -2.956 -19.927 1.00 94.19 134 ASP A C 1
ATOM 1046 O O . ASP A 1 134 ? 11.244 -3.017 -20.983 1.00 94.19 134 ASP A O 1
ATOM 1050 N N . SER A 1 135 ? 11.224 -2.536 -18.805 1.00 93.75 135 SER A N 1
ATOM 1051 C CA . SER A 1 135 ? 12.643 -2.129 -18.770 1.00 93.75 135 SER A CA 1
ATOM 1052 C C . SER A 1 135 ? 13.640 -3.276 -18.977 1.00 93.75 135 SER A C 1
ATOM 1054 O O . SER A 1 135 ? 14.771 -3.035 -19.396 1.00 93.75 135 SER A O 1
ATOM 1056 N N . SER A 1 136 ? 13.248 -4.513 -18.669 1.00 94.56 136 SER A N 1
ATOM 1057 C CA . SER A 1 136 ? 14.024 -5.734 -18.918 1.00 94.56 136 SER A CA 1
ATOM 1058 C C . SER A 1 136 ? 13.106 -6.958 -18.878 1.00 94.56 136 SER A C 1
ATOM 1060 O O . SER A 1 136 ? 12.020 -6.892 -18.303 1.00 94.56 136 SER A O 1
ATOM 1062 N N . THR A 1 137 ? 13.551 -8.096 -19.420 1.00 90.81 137 THR A N 1
ATOM 1063 C CA . THR A 1 137 ? 12.804 -9.366 -19.336 1.00 90.81 137 THR A CA 1
ATOM 1064 C C . THR A 1 137 ? 12.488 -9.737 -17.886 1.00 90.81 137 THR A C 1
ATOM 1066 O O . THR A 1 137 ? 11.344 -10.023 -17.555 1.00 90.81 137 THR A O 1
ATOM 1069 N N . ASN A 1 138 ? 13.467 -9.597 -16.988 1.00 94.56 138 ASN A N 1
ATOM 1070 C CA . ASN A 1 138 ? 13.266 -9.860 -15.563 1.00 94.56 138 ASN A CA 1
ATOM 1071 C C . ASN A 1 138 ? 12.227 -8.909 -14.943 1.00 94.56 138 ASN A C 1
ATOM 1073 O O . ASN A 1 138 ? 11.419 -9.325 -14.123 1.00 94.56 138 ASN A O 1
ATOM 1077 N N . ALA A 1 139 ? 12.209 -7.630 -15.337 1.00 95.75 139 ALA A N 1
ATOM 1078 C CA . ALA A 1 139 ? 11.227 -6.660 -14.844 1.00 95.75 139 ALA A CA 1
ATOM 1079 C C . ALA A 1 139 ? 9.786 -7.006 -15.260 1.00 95.75 139 ALA A C 1
ATOM 1081 O O . ALA A 1 139 ? 8.841 -6.722 -14.511 1.00 95.75 139 ALA A O 1
ATOM 1082 N N . TRP A 1 140 ? 9.619 -7.665 -16.408 1.00 94.12 140 TRP A N 1
ATOM 1083 C CA . TRP A 1 140 ? 8.332 -8.192 -16.847 1.00 94.12 140 TRP A CA 1
ATOM 1084 C C . TRP A 1 140 ? 7.848 -9.315 -15.918 1.00 94.12 140 TRP A C 1
ATOM 1086 O O . TRP A 1 140 ? 6.722 -9.243 -15.412 1.00 94.12 140 TRP A O 1
ATOM 1096 N N . ASP A 1 141 ? 8.726 -10.270 -15.592 1.00 95.94 141 ASP A N 1
ATOM 1097 C CA . ASP A 1 141 ? 8.440 -11.351 -14.637 1.00 95.94 141 ASP A CA 1
ATOM 1098 C C . ASP A 1 141 ? 8.163 -10.809 -13.228 1.00 95.94 141 ASP A C 1
ATOM 1100 O O . ASP A 1 141 ? 7.188 -11.189 -12.574 1.00 95.94 141 ASP A O 1
ATOM 1104 N N . TYR A 1 142 ? 8.959 -9.839 -12.769 1.00 97.31 142 TYR A N 1
ATOM 1105 C CA . TYR A 1 142 ? 8.739 -9.176 -11.484 1.00 97.31 142 TYR A CA 1
ATOM 1106 C C . TYR A 1 142 ? 7.391 -8.457 -11.443 1.00 97.31 142 TYR A C 1
ATOM 1108 O O . TYR A 1 142 ? 6.694 -8.514 -10.433 1.00 97.31 142 TYR A O 1
ATOM 1116 N N . SER A 1 143 ? 6.979 -7.816 -12.539 1.00 97.31 143 SER A N 1
ATOM 1117 C CA . SER A 1 143 ? 5.655 -7.196 -12.633 1.00 97.31 143 SER A CA 1
ATOM 1118 C C . SER A 1 143 ? 4.542 -8.233 -12.494 1.00 97.31 143 SER A C 1
ATOM 1120 O O . SER A 1 143 ? 3.563 -7.972 -11.797 1.00 97.31 143 SER A O 1
ATOM 1122 N N . ALA A 1 144 ? 4.695 -9.415 -13.101 1.00 96.75 144 ALA A N 1
ATOM 1123 C CA . ALA A 1 144 ? 3.739 -10.509 -12.949 1.00 96.75 144 ALA A CA 1
ATOM 1124 C C . ALA A 1 144 ? 3.629 -10.972 -11.492 1.00 96.75 144 ALA A C 1
ATOM 1126 O O . ALA A 1 144 ? 2.520 -11.033 -10.960 1.00 96.75 144 ALA A O 1
ATOM 1127 N N . TRP A 1 145 ? 4.761 -11.191 -10.818 1.00 97.81 145 TRP A N 1
ATOM 1128 C CA . TRP A 1 145 ? 4.773 -11.551 -9.400 1.00 97.81 145 TRP A CA 1
ATOM 1129 C C . TRP A 1 145 ? 4.127 -10.470 -8.521 1.00 97.81 145 TRP A C 1
ATOM 1131 O O . TRP A 1 145 ? 3.320 -10.772 -7.645 1.00 97.81 145 TRP A O 1
ATOM 1141 N N . VAL A 1 146 ? 4.414 -9.190 -8.784 1.00 98.12 146 VAL A N 1
ATOM 1142 C CA . VAL A 1 146 ? 3.830 -8.063 -8.037 1.00 98.12 146 VAL A CA 1
ATOM 1143 C C . VAL A 1 146 ? 2.308 -7.998 -8.203 1.00 98.12 146 VAL A C 1
ATOM 1145 O O . VAL A 1 146 ? 1.617 -7.703 -7.228 1.00 98.12 146 VAL A O 1
ATOM 1148 N N . ARG A 1 147 ? 1.766 -8.305 -9.391 1.00 97.25 147 ARG A N 1
ATOM 1149 C CA . ARG A 1 147 ? 0.309 -8.401 -9.605 1.00 97.25 147 ARG A CA 1
ATOM 1150 C C . ARG A 1 147 ? -0.313 -9.523 -8.771 1.00 97.25 147 ARG A C 1
ATOM 1152 O O . ARG A 1 147 ? -1.335 -9.294 -8.134 1.00 97.25 147 ARG A O 1
ATOM 1159 N N . VAL A 1 148 ? 0.326 -10.694 -8.719 1.00 97.62 148 VAL A N 1
ATOM 1160 C CA . VAL A 1 148 ? -0.127 -11.822 -7.882 1.00 97.62 148 VAL A CA 1
ATOM 1161 C C . VAL A 1 148 ? -0.079 -11.458 -6.397 1.00 97.62 148 VAL A C 1
ATOM 1163 O O . VAL A 1 148 ? -1.015 -11.744 -5.657 1.00 97.62 148 VAL A O 1
ATOM 1166 N N . TYR A 1 149 ? 0.973 -10.768 -5.955 1.00 97.62 149 TYR A N 1
ATOM 1167 C CA . TYR A 1 149 ? 1.083 -10.320 -4.569 1.00 97.62 149 TYR A CA 1
ATOM 1168 C C . TYR A 1 149 ? 0.016 -9.281 -4.193 1.00 97.62 149 TYR A C 1
ATOM 1170 O O . TYR A 1 149 ? -0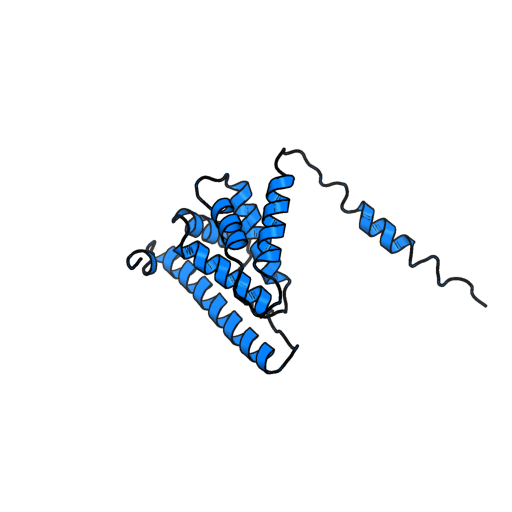.504 -9.299 -3.079 1.00 97.62 149 TYR A O 1
ATOM 1178 N N . ALA A 1 150 ? -0.350 -8.393 -5.120 1.00 96.12 150 ALA A N 1
ATOM 1179 C CA . ALA A 1 150 ? -1.449 -7.457 -4.909 1.00 96.12 150 ALA A CA 1
ATOM 1180 C C . ALA A 1 150 ? -2.801 -8.178 -4.793 1.00 96.12 150 ALA A C 1
ATOM 1182 O O . ALA A 1 150 ? -3.562 -7.867 -3.879 1.00 96.12 150 ALA A O 1
ATOM 1183 N N . LEU A 1 151 ? -3.044 -9.183 -5.646 1.00 94.31 151 LEU A N 1
ATOM 1184 C CA . LEU A 1 151 ? -4.231 -10.040 -5.574 1.00 94.31 151 LEU A CA 1
ATOM 1185 C C . LEU A 1 151 ? -4.309 -10.778 -4.232 1.00 94.31 151 LEU A C 1
ATOM 1187 O O . LEU A 1 151 ? -5.354 -10.777 -3.599 1.00 94.31 151 LEU A O 1
ATOM 1191 N N . TYR A 1 152 ? -3.196 -11.330 -3.743 1.00 94.44 152 TYR A N 1
ATOM 1192 C CA . TYR A 1 152 ? -3.141 -11.944 -2.412 1.00 94.44 152 TYR A CA 1
ATOM 1193 C C . TYR A 1 152 ? -3.595 -10.979 -1.302 1.00 94.44 152 TYR A C 1
ATOM 1195 O O . TYR A 1 152 ? -4.378 -11.357 -0.431 1.00 94.44 152 TYR A O 1
ATOM 1203 N N . LEU A 1 153 ? -3.127 -9.726 -1.328 1.00 93.56 153 LEU A N 1
ATOM 1204 C CA . LEU A 1 153 ? -3.539 -8.728 -0.339 1.00 93.56 153 LEU A CA 1
ATOM 1205 C C . LEU A 1 153 ? -5.017 -8.341 -0.488 1.00 93.56 153 LEU A C 1
ATOM 1207 O O . LEU A 1 153 ? -5.678 -8.116 0.523 1.00 93.56 153 LEU A O 1
ATOM 1211 N N . GLU A 1 154 ? -5.538 -8.274 -1.714 1.00 91.31 154 GLU A N 1
ATOM 1212 C CA . GLU A 1 154 ? -6.958 -8.015 -1.984 1.00 91.31 154 GLU A CA 1
ATOM 1213 C C . GLU A 1 154 ? -7.845 -9.148 -1.446 1.00 91.31 154 GLU A C 1
ATOM 1215 O O . GLU A 1 154 ? -8.779 -8.881 -0.688 1.00 91.31 154 GLU A O 1
ATOM 1220 N N . GLU A 1 155 ? -7.488 -10.404 -1.722 1.00 89.81 155 GLU A N 1
ATOM 1221 C CA . GLU A 1 155 ? -8.178 -11.588 -1.195 1.00 89.81 155 GLU A CA 1
ATOM 1222 C C . GLU A 1 155 ? -8.114 -11.650 0.334 1.00 89.81 155 GLU A C 1
ATOM 1224 O O . GLU A 1 155 ? -9.122 -11.902 0.993 1.00 89.81 155 GLU A O 1
ATOM 1229 N N . ARG A 1 156 ? -6.965 -11.326 0.943 1.00 88.88 156 ARG A N 1
ATOM 1230 C CA . ARG A 1 156 ? -6.852 -11.244 2.408 1.00 88.88 156 ARG A CA 1
ATOM 1231 C C . ARG A 1 156 ? -7.844 -10.236 2.998 1.00 88.88 156 ARG A C 1
ATOM 1233 O O . ARG A 1 156 ? -8.480 -10.524 4.014 1.00 88.88 156 ARG A O 1
ATOM 1240 N N . LEU A 1 157 ? -7.998 -9.065 2.375 1.00 88.69 157 LEU A N 1
ATOM 1241 C CA . LEU A 1 157 ? -8.973 -8.062 2.817 1.00 88.69 157 LEU A CA 1
ATOM 1242 C C . LEU A 1 157 ? -10.414 -8.535 2.614 1.00 88.69 157 LEU A C 1
ATOM 1244 O O . LEU A 1 157 ? -11.260 -8.270 3.471 1.00 88.69 157 LEU A O 1
ATOM 1248 N N . ALA A 1 158 ? -10.699 -9.245 1.521 1.00 88.31 158 ALA A N 1
ATOM 1249 C CA . ALA A 1 158 ? -12.007 -9.841 1.269 1.00 88.31 158 ALA A CA 1
ATOM 1250 C C . ALA A 1 158 ? -12.362 -10.895 2.333 1.00 88.31 158 ALA A C 1
ATOM 1252 O O . ALA A 1 158 ? -13.439 -10.815 2.931 1.00 88.31 158 ALA A O 1
ATOM 1253 N N . CYS A 1 159 ? -11.429 -11.799 2.651 1.00 88.56 159 CYS A N 1
ATOM 1254 C CA . CYS A 1 159 ? -11.562 -12.795 3.715 1.00 88.56 159 CYS A CA 1
ATOM 1255 C C . CYS A 1 159 ? -11.844 -12.145 5.069 1.00 88.56 159 CYS A C 1
ATOM 1257 O O . CYS A 1 159 ? -12.811 -12.517 5.733 1.00 88.56 159 CYS A O 1
ATOM 1259 N N . PHE A 1 160 ? -11.075 -11.124 5.459 1.00 86.38 160 PHE A N 1
ATOM 1260 C CA . PHE A 1 160 ? -11.354 -10.398 6.699 1.00 86.38 160 PHE A CA 1
ATOM 1261 C C . PHE A 1 160 ? -12.731 -9.727 6.666 1.00 86.38 160 PHE A C 1
ATOM 1263 O O . PHE A 1 160 ? -13.463 -9.737 7.653 1.00 86.38 160 PHE A O 1
ATOM 1270 N N . SER A 1 161 ? -13.120 -9.147 5.528 1.00 85.81 161 SER A N 1
ATOM 1271 C CA . SER A 1 161 ? -14.422 -8.496 5.396 1.00 85.81 161 SER A CA 1
ATOM 1272 C C . SER A 1 161 ? -15.586 -9.463 5.625 1.00 85.81 161 SER A C 1
ATOM 1274 O O . SER A 1 161 ? -16.574 -9.062 6.248 1.00 85.81 161 SER A O 1
ATOM 1276 N N . ALA A 1 162 ? -15.448 -10.704 5.145 1.00 87.19 162 ALA A N 1
ATOM 1277 C CA . ALA A 1 162 ? -16.438 -11.770 5.261 1.00 87.19 162 ALA A CA 1
ATOM 1278 C C . ALA A 1 162 ? -16.430 -12.454 6.639 1.00 87.19 162 ALA A C 1
ATOM 1280 O O . ALA A 1 162 ? -17.493 -12.666 7.214 1.00 87.19 162 ALA A O 1
ATOM 1281 N N . LEU A 1 163 ? -15.249 -12.774 7.176 1.00 87.38 163 LEU A N 1
ATOM 1282 C CA . LEU A 1 163 ? -15.090 -13.569 8.401 1.00 87.38 163 LEU A CA 1
ATOM 1283 C C . LEU A 1 163 ? -14.980 -12.726 9.675 1.00 87.38 163 LEU A C 1
ATOM 1285 O O . LEU A 1 163 ? -15.161 -13.253 10.767 1.00 87.38 163 LEU A O 1
ATOM 1289 N N . LYS A 1 164 ? -14.655 -11.432 9.551 1.00 84.19 164 LYS A N 1
ATOM 1290 C CA . LYS A 1 164 ? -14.329 -10.532 10.676 1.00 84.19 164 LYS A CA 1
ATOM 1291 C C . LYS A 1 164 ? -13.210 -11.060 11.579 1.00 84.19 164 LYS A C 1
ATOM 1293 O O . LYS A 1 164 ? -13.155 -10.737 12.761 1.00 84.19 164 LYS A O 1
ATOM 1298 N N . TYR A 1 165 ? -12.309 -11.848 11.001 1.00 76.94 165 TYR A N 1
ATOM 1299 C CA . TYR A 1 165 ? -11.233 -12.541 11.694 1.00 76.94 165 TYR A CA 1
ATOM 1300 C C . TYR A 1 165 ? -9.940 -12.471 10.865 1.00 76.94 165 TYR A C 1
ATOM 1302 O O . TYR A 1 165 ? -9.981 -12.632 9.643 1.00 76.94 165 TYR A O 1
ATOM 1310 N N . ASP A 1 166 ? -8.806 -12.191 11.521 1.00 74.19 166 ASP A N 1
ATOM 1311 C CA . ASP A 1 166 ? -7.472 -12.079 10.902 1.00 74.19 166 ASP A CA 1
ATOM 1312 C C . ASP A 1 166 ? -6.546 -13.180 11.440 1.00 74.19 166 ASP A C 1
ATOM 1314 O O . ASP A 1 166 ? -5.965 -13.041 12.516 1.00 74.19 166 ASP A O 1
ATOM 1318 N N . VAL A 1 167 ? -6.396 -14.259 10.665 1.00 72.50 167 VAL A N 1
ATOM 1319 C CA . VAL A 1 167 ? -5.588 -15.451 11.001 1.00 72.50 167 VAL A CA 1
ATOM 1320 C C . VAL A 1 167 ? -4.134 -15.087 11.345 1.00 72.50 167 VAL A C 1
ATOM 1322 O O . VAL A 1 167 ? -3.520 -15.685 12.223 1.00 72.50 167 VAL A O 1
ATOM 1325 N N . GLU A 1 168 ? -3.573 -14.081 10.669 1.00 73.31 168 GLU A N 1
ATOM 1326 C CA . GLU A 1 168 ? -2.156 -13.703 10.778 1.00 73.31 168 GLU A CA 1
ATOM 1327 C C . GLU A 1 168 ? -1.832 -12.913 12.057 1.00 73.31 168 GLU A C 1
ATOM 1329 O O . GLU A 1 168 ? -0.668 -12.824 12.455 1.00 73.31 168 GLU A O 1
ATOM 1334 N N . ARG A 1 169 ? -2.841 -12.315 12.707 1.00 70.12 169 ARG A N 1
ATOM 1335 C CA . ARG A 1 169 ? -2.652 -11.547 13.949 1.00 70.12 169 ARG A CA 1
ATOM 1336 C C . ARG A 1 169 ? -2.624 -12.417 15.199 1.00 70.12 169 ARG A C 1
ATOM 1338 O O . ARG A 1 169 ? -2.100 -11.965 16.205 1.00 70.12 169 ARG A O 1
ATOM 1345 N N . GLU A 1 170 ? -3.153 -13.635 15.143 1.00 59.91 170 GLU A N 1
ATOM 1346 C CA . GLU A 1 170 ? -3.144 -14.553 16.291 1.00 59.91 170 GLU A CA 1
ATOM 1347 C C . GLU A 1 170 ? -1.787 -15.255 16.473 1.00 59.91 170 GLU A C 1
ATOM 1349 O O . GLU A 1 170 ? -1.449 -15.687 17.569 1.00 59.91 170 GLU A O 1
ATOM 1354 N N . GLN A 1 171 ? -0.979 -15.330 15.411 1.00 55.91 171 GLN A N 1
ATOM 1355 C CA . GLN A 1 171 ? 0.331 -15.996 15.415 1.00 55.91 171 GLN A CA 1
ATOM 1356 C C . GLN A 1 171 ? 1.519 -15.053 15.697 1.00 55.91 171 GLN A C 1
ATOM 1358 O O . GLN A 1 171 ? 2.667 -15.489 15.606 1.00 55.91 171 GLN A O 1
ATOM 1363 N N . SER A 1 172 ? 1.266 -13.767 15.972 1.00 49.66 172 SER A N 1
ATOM 1364 C CA . SER A 1 172 ? 2.293 -12.723 16.169 1.00 49.66 172 SER A CA 1
ATOM 1365 C C . SER A 1 172 ? 2.376 -12.291 17.630 1.00 49.66 172 SER A C 1
ATOM 1367 O O . SER A 1 172 ? 3.515 -12.094 18.106 1.00 49.66 172 SER A O 1
#

Mean predicted aligned error: 10.39 Å

Foldseek 3Di:
DDDDDPPVVVVVVVVVVVVPVPPPDDDPCPVLLVVLLVLLCQQQDLDPDHRDVVSLVSLLVQCAPVHDLVSNLSSLVSLLVQLVPDLRLSSLQSSLVSLVCSCAPGDVVSLVSNLCSCPPPVRLSLQNVVHAHPVDPVRRVSSVVSNVSSVVVVVQSVCCVVVVDRPNNVVD

InterPro domains:
  IPR008942 ENTH/VHS [G3DSA:1.25.40.90] (7-167)
  IPR008942 ENTH/VHS [SSF48464] (35-169)
  IPR011417 AP180 N-terminal homology (ANTH) domain [PF07651] (36-170)
  IPR013809 ENTH domain [PS50942] (28-167)
  IPR013809 ENTH domain [SM00273] (34-167)
  IPR045192 Clathrin coat assembly protein AP180-like [PTHR22951] (12-167)
  IPR048050 AP180-like N-terminal domain, plants [cd03564] (36-160)

Nearest PDB structures (foldseek):
  5cmy-assembly2_B  TM=7.695E-01  e=3.078E-03  Saccharomyces cerevisiae S288C
  5h78-assembly1_B  TM=4.247E-01  e=1.775E-01  Homo sapiens
  5h7c-assembly2_C  TM=3.740E-01  e=2.741E-01  Staphylococcus aureus
  6xh5-assembly2_E  TM=3.551E-01  e=3.372E+00  synthetic construct
  8a3y-assembly1_Q  TM=2.132E-01  e=4.962E+00  Homo sapiens